Protein AF-A0A1Y0E7J8-F1 (afdb_monomer_lite)

Organism: NCBI:txid245188

Foldseek 3Di:
DWKAKWFQDPPPGTDQPAWDQDPVRDTDRDIGPDLVVRVVVLVVVLVVLVVCCVVVVDPPVPHDDSVRMDMDDDDPDPDPDPPPPCPDDDD

Sequence (91 aa):
MAWEVQHHTLADGWINTWSEENDQGEWVPTTYPTQEEAYFELAEFIKEITLEVETGERAADNIYDISEFRVVAIETVLAVEPSAVDHGQAA

Secondary structure (DSSP, 8-state):
-EEEEEEEETTTEEE---EEE-TTS-EEE--BSSHHHHHHHHHHHHHHHHHHHHHTSS-GGGPPPGGGEEEEEE---S-PPP---------

Structure (mmCIF, N/CA/C/O backbone):
data_AF-A0A1Y0E7J8-F1
#
_entry.id   AF-A0A1Y0E7J8-F1
#
loop_
_atom_site.group_PDB
_atom_site.id
_atom_site.type_symbol
_atom_site.label_atom_id
_atom_site.label_alt_id
_atom_site.label_comp_id
_atom_site.label_asym_id
_atom_site.label_entity_id
_atom_site.label_seq_id
_atom_site.pdbx_PDB_ins_code
_atom_site.Cartn_x
_atom_site.Cartn_y
_atom_site.Cartn_z
_atom_site.occupancy
_atom_site.B_iso_or_equiv
_atom_site.auth_seq_id
_atom_site.auth_comp_id
_atom_site.auth_asym_id
_atom_site.auth_atom_id
_atom_site.pdbx_PDB_model_num
ATOM 1 N N . MET A 1 1 ? -16.673 0.754 11.010 1.00 86.25 1 MET A N 1
ATOM 2 C CA . MET A 1 1 ? -16.167 0.114 9.784 1.00 86.25 1 MET A CA 1
ATOM 3 C C . MET A 1 1 ? -15.013 0.945 9.296 1.00 86.25 1 MET A C 1
ATOM 5 O O . MET A 1 1 ? -15.114 2.165 9.368 1.00 86.25 1 MET A O 1
ATOM 9 N N . ALA A 1 2 ? -13.950 0.282 8.867 1.00 94.56 2 ALA A N 1
ATOM 10 C CA . ALA A 1 2 ? -12.792 0.900 8.240 1.00 94.56 2 ALA A CA 1
ATOM 11 C C . ALA A 1 2 ? -12.449 0.122 6.964 1.00 94.56 2 ALA A C 1
ATOM 13 O O . ALA A 1 2 ? -13.064 -0.908 6.671 1.00 94.56 2 ALA A O 1
ATOM 14 N N . TRP A 1 3 ? -11.490 0.629 6.210 1.00 96.38 3 TRP A N 1
ATOM 15 C CA . TRP A 1 3 ? -10.994 0.023 4.986 1.00 96.38 3 TRP A CA 1
ATOM 16 C C . TRP A 1 3 ? -9.490 -0.145 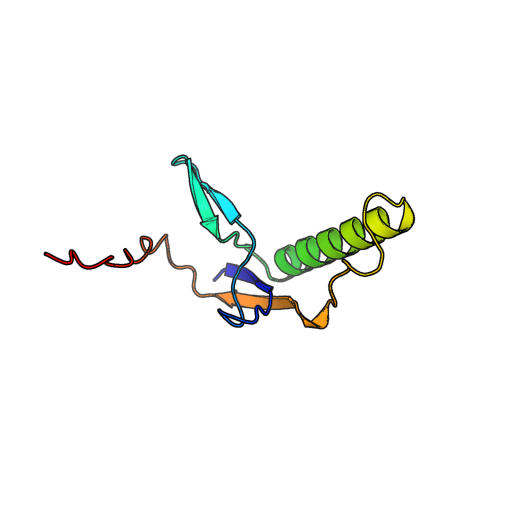5.074 1.00 96.38 3 TRP A C 1
ATOM 18 O O . TRP A 1 3 ? -8.814 0.657 5.706 1.00 96.38 3 TRP A O 1
ATOM 28 N N . GLU A 1 4 ? -8.957 -1.166 4.428 1.00 97.00 4 GLU A N 1
ATOM 29 C CA . GLU A 1 4 ? -7.513 -1.340 4.319 1.00 97.00 4 GLU A CA 1
ATOM 30 C C . GLU A 1 4 ? -7.117 -1.821 2.930 1.00 97.00 4 GLU A C 1
ATOM 32 O O . GLU A 1 4 ? -7.921 -2.417 2.201 1.00 97.00 4 GLU A O 1
ATOM 37 N N . VAL A 1 5 ? -5.859 -1.555 2.589 1.00 97.44 5 VAL A N 1
ATOM 38 C CA . VAL A 1 5 ? -5.213 -2.082 1.393 1.00 97.44 5 VAL A CA 1
ATOM 39 C C . VAL A 1 5 ? -4.440 -3.328 1.786 1.00 97.44 5 VAL A C 1
ATOM 41 O O . VAL A 1 5 ? -3.631 -3.309 2.707 1.00 97.44 5 VAL A O 1
ATOM 44 N N . GLN A 1 6 ? -4.700 -4.426 1.087 1.00 97.50 6 GLN A N 1
ATOM 45 C CA . GLN A 1 6 ? -3.991 -5.682 1.289 1.00 97.50 6 GLN A CA 1
ATOM 46 C C . GLN A 1 6 ? -3.167 -6.024 0.055 1.00 97.50 6 GLN A C 1
ATOM 48 O O . GLN A 1 6 ? -3.657 -5.876 -1.065 1.00 97.50 6 GLN A O 1
ATOM 53 N N . HIS A 1 7 ? -1.961 -6.542 0.275 1.00 96.56 7 HIS A N 1
ATOM 54 C CA . HIS A 1 7 ? -1.106 -7.152 -0.742 1.00 96.56 7 HIS A CA 1
ATOM 55 C C . HIS A 1 7 ? -1.172 -8.677 -0.614 1.00 96.56 7 HIS A C 1
ATOM 57 O O . HIS A 1 7 ? -1.235 -9.213 0.496 1.00 96.56 7 HIS A O 1
ATOM 63 N N . HIS A 1 8 ? -1.191 -9.383 -1.742 1.00 96.06 8 HIS A N 1
ATOM 64 C CA . HIS A 1 8 ? -1.156 -10.840 -1.769 1.00 96.06 8 HIS A CA 1
ATOM 65 C C . HIS A 1 8 ? 0.285 -11.359 -1.733 1.00 96.06 8 HIS A C 1
ATOM 67 O O . HIS A 1 8 ? 0.979 -11.398 -2.750 1.00 96.06 8 HIS A O 1
ATOM 73 N N . THR A 1 9 ? 0.722 -11.818 -0.565 1.00 91.38 9 THR A N 1
ATOM 74 C CA . THR A 1 9 ? 2.049 -12.400 -0.361 1.00 91.38 9 THR A CA 1
ATOM 75 C C . THR A 1 9 ? 2.013 -13.926 -0.461 1.00 91.38 9 THR A C 1
ATOM 77 O O . THR A 1 9 ? 0.994 -14.578 -0.224 1.00 91.38 9 THR A O 1
ATOM 80 N N . LEU A 1 10 ? 3.155 -14.532 -0.805 1.00 89.75 10 LEU A N 1
ATOM 81 C CA . LEU A 1 10 ? 3.267 -15.991 -0.929 1.00 89.75 10 LEU A CA 1
ATOM 82 C C . LEU A 1 10 ? 3.116 -16.730 0.409 1.00 89.75 10 LEU A C 1
ATOM 84 O O . LEU A 1 10 ? 2.675 -17.877 0.414 1.00 89.75 10 LEU A O 1
ATOM 88 N N . ALA A 1 11 ? 3.533 -16.109 1.515 1.00 91.00 11 ALA A N 1
ATOM 89 C CA . ALA A 1 11 ? 3.566 -16.744 2.831 1.00 91.00 11 ALA A CA 1
ATOM 90 C C . ALA A 1 11 ? 2.257 -16.548 3.605 1.00 91.00 11 ALA A C 1
ATOM 92 O O . ALA A 1 11 ? 1.723 -17.511 4.154 1.00 91.00 11 ALA A O 1
ATOM 93 N N . ASP A 1 12 ? 1.727 -15.325 3.601 1.00 91.12 12 ASP A N 1
ATOM 94 C CA . ASP A 1 12 ? 0.625 -14.919 4.481 1.00 91.12 12 ASP A CA 1
ATOM 95 C C . ASP A 1 12 ? -0.693 -14.709 3.720 1.00 91.12 12 ASP A C 1
ATOM 97 O O . ASP A 1 12 ? -1.745 -14.480 4.318 1.00 91.12 12 ASP A O 1
ATOM 101 N N . GLY A 1 13 ? -0.666 -14.827 2.388 1.00 95.38 13 GLY A N 1
ATOM 102 C CA . GLY A 1 13 ? -1.812 -14.538 1.540 1.00 95.38 13 GLY A CA 1
ATOM 103 C C . GLY A 1 13 ? -2.123 -13.045 1.546 1.00 95.38 13 GLY A C 1
ATOM 104 O O . GLY A 1 13 ? -1.236 -12.215 1.392 1.00 95.38 13 GLY A O 1
ATOM 105 N N . TRP A 1 14 ? -3.398 -12.690 1.690 1.00 96.31 14 TRP A N 1
ATOM 106 C CA . TRP A 1 14 ? -3.817 -11.291 1.711 1.00 96.31 14 TRP A CA 1
ATOM 107 C C . TRP A 1 14 ? -3.605 -10.671 3.090 1.00 96.31 14 TRP A C 1
ATOM 109 O O . TRP A 1 14 ? -4.331 -11.004 4.028 1.00 96.31 14 TRP A O 1
ATOM 119 N N . ILE A 1 15 ? -2.662 -9.738 3.184 1.00 95.81 15 ILE A N 1
ATOM 120 C CA . ILE A 1 15 ? -2.321 -9.037 4.424 1.00 95.81 15 ILE A CA 1
ATOM 121 C C . ILE A 1 15 ? -2.164 -7.540 4.167 1.00 95.81 15 ILE A C 1
ATOM 123 O O . ILE A 1 15 ? -1.748 -7.126 3.086 1.00 95.81 15 ILE A O 1
ATOM 127 N N . ASN A 1 16 ? -2.506 -6.723 5.160 1.00 94.56 16 ASN A N 1
ATOM 128 C CA . ASN A 1 16 ? -2.200 -5.301 5.141 1.00 94.56 16 ASN A CA 1
ATOM 129 C C . ASN A 1 16 ? -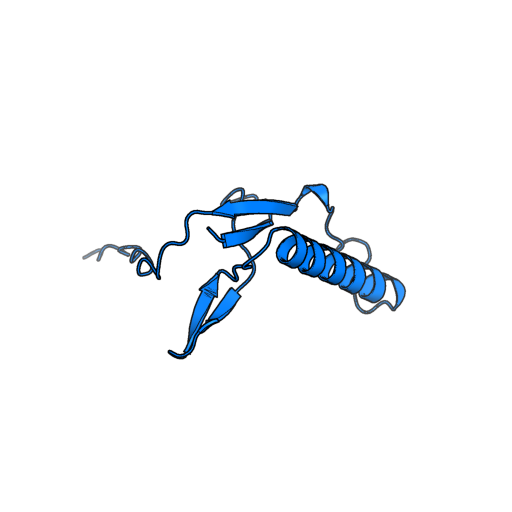0.694 -5.104 5.345 1.00 94.56 16 ASN A C 1
ATOM 131 O O . ASN A 1 16 ? -0.153 -5.393 6.411 1.00 94.56 16 ASN A O 1
ATOM 135 N N . THR A 1 17 ? -0.014 -4.666 4.291 1.00 87.50 17 THR A N 1
ATOM 136 C CA . THR A 1 17 ? 1.434 -4.424 4.294 1.00 87.50 17 THR A CA 1
ATOM 137 C C . THR A 1 17 ? 1.788 -2.980 4.624 1.00 87.50 17 THR A C 1
ATOM 139 O O . THR A 1 17 ? 2.962 -2.618 4.586 1.00 87.50 17 THR A O 1
ATOM 142 N N . TRP A 1 18 ? 0.793 -2.137 4.890 1.00 93.56 18 TRP A N 1
ATOM 143 C CA . TRP A 1 18 ? 0.989 -0.743 5.250 1.00 93.56 18 TRP A CA 1
ATOM 144 C C . TRP A 1 18 ? 0.855 -0.583 6.751 1.00 93.56 18 TRP A C 1
ATOM 146 O O . TRP A 1 18 ? -0.001 -1.195 7.389 1.00 93.56 18 TRP A O 1
ATOM 156 N N . SER A 1 19 ? 1.728 0.235 7.317 1.00 93.31 19 SER A N 1
ATOM 157 C CA . SER A 1 19 ? 1.755 0.486 8.745 1.00 93.31 19 SER A CA 1
ATOM 158 C C . SER A 1 19 ? 1.983 1.957 9.024 1.00 93.31 19 SER A C 1
ATOM 160 O O . SER A 1 19 ? 2.760 2.610 8.328 1.00 93.31 19 SER A O 1
ATOM 162 N N . GLU A 1 20 ? 1.373 2.439 10.093 1.00 92.94 20 GLU A N 1
ATOM 163 C CA . GLU A 1 20 ? 1.551 3.782 10.623 1.00 92.94 20 GLU A CA 1
ATOM 164 C C . GLU A 1 20 ? 1.919 3.718 12.106 1.00 92.94 20 GLU A C 1
ATOM 166 O O . GLU A 1 20 ? 1.575 2.765 12.808 1.00 92.94 20 GLU A O 1
ATOM 171 N N . GLU A 1 21 ? 2.652 4.721 12.579 1.00 94.44 21 GLU A N 1
ATOM 172 C CA . GLU A 1 21 ? 2.954 4.874 13.998 1.00 94.44 21 GLU A CA 1
ATOM 173 C C . GLU A 1 21 ? 1.755 5.530 14.696 1.00 94.44 21 GLU A C 1
ATOM 175 O O . GLU A 1 21 ? 1.306 6.607 14.297 1.00 94.44 21 GLU A O 1
ATOM 180 N N . ASN A 1 22 ? 1.221 4.878 15.728 1.00 89.56 22 ASN A N 1
ATOM 181 C CA . ASN A 1 22 ? 0.123 5.413 16.528 1.00 89.56 22 ASN A CA 1
ATOM 182 C C . ASN A 1 22 ? 0.621 6.406 17.601 1.00 89.56 22 ASN A C 1
ATOM 184 O O . ASN A 1 22 ? 1.819 6.568 17.831 1.00 89.56 22 ASN A O 1
ATOM 188 N N . ASP A 1 23 ? -0.306 7.029 18.336 1.00 90.75 23 ASP A N 1
ATOM 189 C CA . ASP A 1 23 ? 0.010 7.989 19.412 1.00 90.75 23 ASP A CA 1
ATOM 190 C C . ASP A 1 23 ? 0.868 7.408 20.560 1.00 90.75 23 ASP A C 1
ATOM 192 O O . ASP A 1 23 ? 1.386 8.150 21.398 1.00 90.75 23 ASP A O 1
ATOM 196 N N . GLN A 1 24 ? 0.995 6.082 20.637 1.00 91.31 24 GLN A N 1
ATOM 197 C CA . GLN A 1 24 ? 1.780 5.360 21.641 1.00 91.31 24 GLN A CA 1
ATOM 198 C C . GLN A 1 24 ? 3.183 4.988 21.129 1.00 91.31 24 GLN A C 1
ATOM 200 O O . GLN A 1 24 ? 3.977 4.437 21.893 1.00 91.31 24 GLN A O 1
ATOM 205 N N . GLY A 1 25 ? 3.507 5.327 19.878 1.00 92.38 25 GLY A N 1
ATOM 206 C CA . GLY A 1 25 ? 4.771 4.986 19.227 1.00 92.38 25 GLY A CA 1
ATOM 207 C C . GLY A 1 25 ? 4.830 3.547 18.706 1.00 92.38 25 GLY A C 1
ATOM 208 O O . GLY A 1 25 ? 5.916 3.016 18.467 1.00 92.38 25 GLY A O 1
ATOM 209 N N . GLU A 1 26 ? 3.684 2.878 18.577 1.00 93.50 26 GLU A N 1
ATOM 210 C CA . GLU A 1 26 ? 3.593 1.512 18.064 1.00 93.50 26 GLU A CA 1
ATOM 211 C C . GLU A 1 26 ? 3.218 1.522 16.582 1.00 93.50 26 GLU A C 1
ATOM 213 O O . GLU A 1 26 ? 2.338 2.269 16.157 1.00 93.50 26 GLU A O 1
ATOM 218 N N . TRP A 1 27 ? 3.855 0.651 15.798 1.00 91.94 27 TRP A N 1
ATOM 219 C CA . TRP A 1 27 ? 3.497 0.446 14.397 1.00 91.94 27 TRP A CA 1
ATOM 220 C C . TRP A 1 27 ? 2.275 -0.462 14.298 1.00 91.94 27 TRP A C 1
ATOM 222 O O . TRP A 1 27 ? 2.330 -1.635 14.677 1.00 91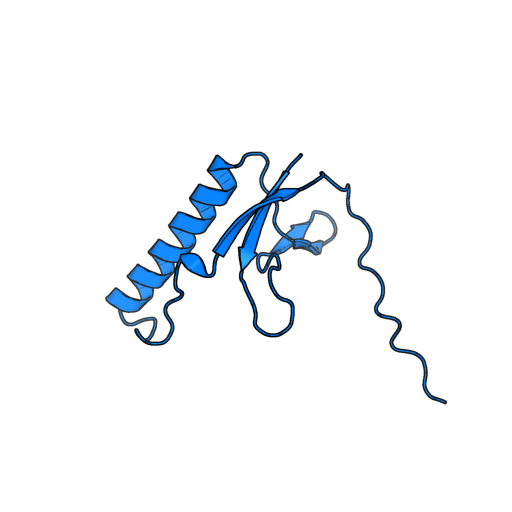.94 27 TRP A O 1
ATOM 232 N N . VAL A 1 28 ? 1.184 0.080 13.771 1.00 93.00 28 VAL A N 1
ATOM 233 C CA . VAL A 1 28 ? -0.085 -0.624 13.563 1.00 93.00 28 VAL A CA 1
ATOM 234 C C . VAL A 1 28 ? -0.446 -0.633 12.077 1.00 93.00 28 VAL A C 1
ATOM 236 O O . VAL A 1 28 ? 0.003 0.252 11.349 1.00 93.00 28 VAL A O 1
ATOM 239 N N . PRO A 1 29 ? -1.238 -1.607 11.593 1.00 94.62 29 PRO A N 1
ATOM 240 C CA . PRO A 1 29 ? -1.701 -1.606 10.210 1.00 94.62 29 PRO A CA 1
ATOM 241 C C . PRO A 1 29 ? -2.492 -0.338 9.875 1.00 94.62 29 PRO A C 1
ATOM 243 O O . PRO A 1 29 ? -3.379 0.056 10.635 1.00 94.62 29 PRO A O 1
ATOM 246 N N . THR A 1 30 ? -2.197 0.278 8.732 1.00 95.31 30 THR A N 1
ATOM 247 C CA . THR A 1 30 ? -2.881 1.501 8.293 1.00 95.31 30 THR A CA 1
ATOM 248 C C . THR A 1 30 ? -4.325 1.195 7.909 1.00 95.31 30 THR A C 1
ATOM 250 O O . THR A 1 30 ? -4.589 0.254 7.155 1.00 95.31 30 THR A O 1
ATOM 253 N N . THR A 1 31 ? -5.269 2.007 8.387 1.00 95.56 31 THR A N 1
ATOM 254 C CA . THR A 1 31 ? -6.692 1.867 8.048 1.00 95.56 31 THR A CA 1
ATOM 255 C C . THR A 1 31 ? -7.304 3.199 7.633 1.00 95.56 31 THR A C 1
ATOM 257 O O . THR A 1 31 ? -6.893 4.263 8.087 1.00 95.56 31 THR A O 1
ATOM 260 N N . TYR A 1 32 ? -8.321 3.137 6.780 1.00 94.69 32 TYR A N 1
ATOM 261 C CA . TYR A 1 32 ? -8.960 4.292 6.166 1.00 94.69 32 TYR A CA 1
ATOM 262 C C . TYR A 1 32 ? -10.428 4.407 6.589 1.00 94.69 32 TYR A C 1
ATOM 264 O O . TYR A 1 32 ? -11.146 3.398 6.623 1.00 94.69 32 TYR A O 1
ATOM 272 N N . PRO A 1 33 ? -10.917 5.623 6.883 1.00 95.38 33 PRO A N 1
ATOM 273 C CA . PRO A 1 33 ? -12.331 5.862 7.163 1.00 95.38 33 PRO A CA 1
ATOM 274 C C . PRO A 1 33 ? -13.255 5.475 6.001 1.00 95.38 33 PRO A C 1
ATOM 276 O O . PRO A 1 33 ? -14.363 4.976 6.231 1.00 95.38 33 PRO A O 1
ATOM 279 N N . THR A 1 34 ? -12.814 5.693 4.760 1.00 96.69 34 THR A N 1
ATOM 280 C CA . THR A 1 34 ? -13.608 5.456 3.546 1.00 96.69 34 THR A CA 1
ATOM 281 C C . THR A 1 34 ? -12.909 4.537 2.546 1.00 96.69 34 THR A C 1
ATOM 283 O O . THR A 1 34 ? -11.687 4.389 2.543 1.00 96.69 34 THR A O 1
ATOM 286 N N . GLN A 1 35 ? -13.704 3.907 1.676 1.00 96.75 35 GLN A N 1
ATOM 287 C CA . GLN A 1 35 ? -13.179 3.048 0.615 1.00 96.75 35 GLN A CA 1
ATOM 288 C C . GLN A 1 35 ? -12.377 3.869 -0.397 1.00 96.75 35 GLN A C 1
ATOM 290 O O . GLN A 1 35 ? -11.365 3.413 -0.925 1.00 96.75 35 GLN A O 1
ATOM 295 N N . GLU A 1 36 ? -12.856 5.078 -0.675 1.00 98.00 36 GLU A N 1
ATOM 296 C CA . GLU A 1 36 ? -12.270 6.019 -1.615 1.00 98.00 36 GLU A CA 1
ATOM 297 C C . GLU A 1 36 ? -10.874 6.464 -1.175 1.00 98.00 36 GLU A C 1
ATOM 299 O O . GLU A 1 36 ? -9.979 6.515 -2.014 1.00 98.00 36 GLU A O 1
ATOM 304 N N . GLU A 1 37 ? -10.665 6.718 0.120 1.00 97.25 37 GLU A N 1
ATOM 305 C CA . GLU A 1 37 ? -9.338 7.024 0.676 1.00 97.25 37 GLU A CA 1
ATOM 306 C C . GLU A 1 37 ? -8.373 5.845 0.499 1.00 97.25 37 GLU A C 1
ATOM 308 O O . GLU A 1 37 ? -7.267 6.035 0.002 1.00 97.25 37 GLU A O 1
ATOM 313 N N . ALA A 1 38 ? -8.809 4.616 0.794 1.00 96.75 38 ALA A N 1
ATOM 314 C CA . ALA A 1 38 ? -7.974 3.428 0.594 1.00 96.75 38 ALA A CA 1
ATOM 315 C C . ALA A 1 38 ? -7.588 3.222 -0.885 1.00 96.75 38 ALA A C 1
ATOM 317 O O . ALA A 1 38 ? -6.447 2.883 -1.200 1.00 96.75 38 ALA A O 1
ATOM 318 N N . TYR A 1 39 ? -8.524 3.447 -1.815 1.00 97.38 39 TYR A N 1
ATOM 319 C CA . TYR A 1 39 ? -8.222 3.387 -3.249 1.00 97.38 39 TYR A CA 1
ATOM 320 C C . TYR A 1 39 ? -7.308 4.517 -3.712 1.00 97.38 39 TYR A C 1
ATOM 322 O O . TYR A 1 39 ? -6.494 4.294 -4.608 1.00 97.38 39 TYR A O 1
ATOM 330 N N . PHE A 1 40 ? -7.456 5.714 -3.145 1.00 97.19 40 PHE A N 1
ATOM 331 C CA . PHE A 1 40 ? -6.606 6.850 -3.473 1.00 97.19 40 PHE A CA 1
ATOM 332 C C . PHE A 1 40 ? -5.148 6.559 -3.114 1.00 97.19 40 PHE A C 1
ATOM 334 O O . PHE A 1 40 ? -4.279 6.696 -3.972 1.00 97.19 40 PHE A O 1
ATOM 341 N N . GLU A 1 41 ? -4.895 6.066 -1.903 1.00 96.88 41 GLU A N 1
ATOM 342 C CA . GLU A 1 41 ? -3.547 5.692 -1.465 1.00 96.88 41 GLU A CA 1
ATOM 343 C C . GLU A 1 41 ? -2.964 4.559 -2.321 1.00 96.88 41 GLU A C 1
ATOM 345 O O . GLU A 1 41 ? -1.803 4.619 -2.725 1.00 96.88 41 GLU A O 1
ATOM 350 N N . LEU A 1 42 ? -3.775 3.559 -2.701 1.00 96.81 42 LEU A N 1
ATOM 351 C CA . LEU A 1 42 ? -3.305 2.484 -3.588 1.00 96.81 42 LEU A CA 1
ATOM 352 C C . LEU A 1 42 ? -2.930 3.030 -4.970 1.00 96.81 42 LEU A C 1
ATOM 354 O O . LEU A 1 42 ? -1.920 2.627 -5.547 1.00 96.81 42 LEU A O 1
ATOM 358 N N . ALA A 1 43 ? -3.727 3.953 -5.504 1.00 96.06 43 ALA A N 1
ATOM 359 C CA . ALA A 1 43 ? -3.446 4.576 -6.788 1.00 96.06 43 ALA A CA 1
ATOM 360 C C . ALA A 1 43 ? -2.175 5.439 -6.746 1.00 96.06 43 ALA A C 1
ATOM 362 O O . ALA A 1 43 ? -1.369 5.359 -7.676 1.00 96.06 43 ALA A O 1
ATOM 363 N N . GLU A 1 44 ? -1.972 6.229 -5.686 1.00 96.50 44 GLU A N 1
ATOM 364 C CA . GLU A 1 44 ? -0.760 7.041 -5.533 1.00 96.50 44 GLU A CA 1
ATOM 365 C C . GLU A 1 44 ? 0.487 6.164 -5.358 1.00 96.50 44 GLU A C 1
ATOM 367 O O . GLU A 1 44 ? 1.478 6.418 -6.040 1.00 96.50 44 GLU A O 1
ATOM 372 N N . PHE A 1 45 ? 0.421 5.076 -4.584 1.00 95.50 45 PHE A N 1
ATOM 373 C CA . PHE A 1 45 ? 1.526 4.118 -4.450 1.00 95.50 45 PHE A CA 1
ATOM 374 C C . PHE A 1 45 ? 1.954 3.513 -5.800 1.00 95.50 45 PHE A C 1
ATOM 376 O O . PHE A 1 45 ? 3.135 3.514 -6.155 1.00 95.50 45 PHE A O 1
ATOM 383 N N . ILE A 1 46 ? 1.000 3.030 -6.605 1.00 94.69 46 ILE A N 1
ATOM 384 C CA . ILE A 1 46 ? 1.302 2.449 -7.926 1.00 94.69 46 ILE A CA 1
ATOM 385 C C . ILE A 1 46 ? 1.874 3.503 -8.883 1.00 94.69 46 ILE A C 1
ATO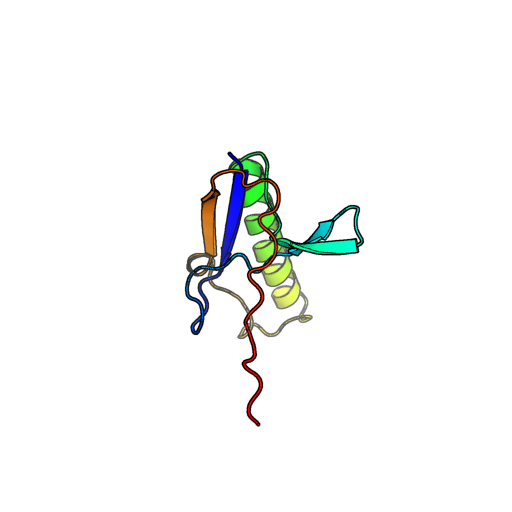M 387 O O . ILE A 1 46 ? 2.787 3.218 -9.667 1.00 94.69 46 ILE A O 1
ATOM 391 N N . LYS A 1 47 ? 1.354 4.729 -8.826 1.00 94.88 47 LYS A N 1
ATOM 392 C CA . LYS A 1 47 ? 1.847 5.856 -9.621 1.00 94.88 47 LYS A CA 1
ATOM 393 C C . LYS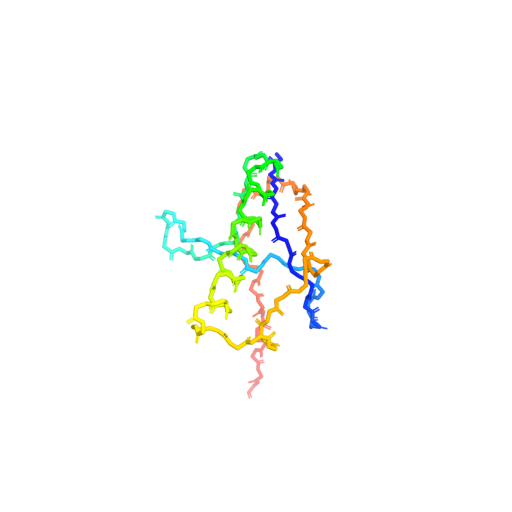 A 1 47 ? 3.268 6.255 -9.222 1.00 94.88 47 LYS A C 1
ATOM 395 O O . LYS A 1 47 ? 4.068 6.516 -10.116 1.00 94.88 47 LYS A O 1
ATOM 400 N N . GLU A 1 48 ? 3.588 6.273 -7.930 1.00 95.69 48 GLU A N 1
ATOM 401 C CA . GLU A 1 48 ? 4.941 6.531 -7.429 1.00 95.69 48 GLU A CA 1
ATOM 402 C C . GLU A 1 48 ? 5.920 5.479 -7.952 1.00 95.69 48 GLU A C 1
ATOM 404 O O . GLU A 1 48 ? 6.899 5.835 -8.598 1.00 95.69 48 GLU A O 1
ATOM 409 N N . ILE A 1 49 ? 5.598 4.190 -7.818 1.00 94.62 49 ILE A N 1
ATOM 410 C CA . ILE A 1 49 ? 6.430 3.102 -8.358 1.00 94.62 49 ILE A CA 1
ATOM 411 C C . ILE A 1 49 ? 6.621 3.230 -9.871 1.00 94.62 49 ILE A C 1
ATOM 413 O O . ILE A 1 49 ? 7.715 3.000 -10.386 1.00 94.62 49 ILE A O 1
ATOM 417 N N . THR A 1 50 ? 5.559 3.583 -10.598 1.00 94.00 50 THR A N 1
ATOM 418 C CA . THR A 1 50 ? 5.640 3.788 -12.050 1.00 94.00 50 THR A CA 1
ATOM 419 C C . THR A 1 50 ? 6.604 4.927 -12.372 1.00 94.00 50 THR A C 1
ATOM 421 O O . THR A 1 50 ? 7.471 4.766 -13.229 1.00 94.00 50 THR A O 1
ATOM 424 N N . LEU A 1 51 ? 6.505 6.043 -11.645 1.00 95.75 51 LEU A N 1
ATOM 425 C CA . LEU A 1 51 ? 7.411 7.175 -11.797 1.00 95.75 51 LEU A CA 1
ATOM 426 C C . LEU A 1 51 ? 8.858 6.791 -11.457 1.00 95.75 51 LEU A C 1
ATOM 428 O O . LEU A 1 51 ? 9.749 7.132 -12.226 1.00 95.75 51 LEU A O 1
ATOM 432 N N . GLU A 1 52 ? 9.099 6.044 -10.374 1.00 95.94 52 GLU A N 1
ATOM 433 C CA . GLU A 1 52 ? 10.435 5.550 -10.000 1.00 95.94 52 GLU A CA 1
ATOM 434 C C . GLU A 1 52 ? 11.058 4.689 -11.111 1.00 95.94 52 GLU A C 1
ATOM 436 O O . GLU A 1 52 ? 12.262 4.762 -11.369 1.00 95.94 52 GLU A O 1
ATOM 441 N N . VAL A 1 53 ? 10.253 3.871 -11.797 1.00 94.62 53 VAL A N 1
ATOM 442 C CA . VAL A 1 53 ? 10.716 3.088 -12.954 1.00 94.62 53 VAL A CA 1
ATOM 443 C C . VAL A 1 53 ? 11.038 3.999 -14.140 1.00 94.62 53 VAL A C 1
ATOM 445 O O . VAL A 1 53 ? 12.065 3.818 -14.796 1.00 94.62 53 VAL A O 1
ATOM 448 N N . GLU A 1 54 ? 10.193 4.992 -14.416 1.00 95.19 54 GLU A N 1
ATOM 449 C CA . GLU A 1 54 ? 10.391 5.949 -15.511 1.00 95.19 54 GLU A CA 1
ATOM 450 C C . GLU A 1 54 ? 11.626 6.842 -15.307 1.00 95.19 54 GLU A C 1
ATOM 452 O O . GLU A 1 54 ? 12.326 7.157 -16.274 1.00 95.19 54 GLU A O 1
ATOM 457 N N . THR A 1 55 ? 11.922 7.233 -14.064 1.00 97.06 55 THR A N 1
ATOM 458 C CA . THR A 1 55 ? 13.100 8.041 -13.703 1.00 97.06 55 THR A CA 1
ATOM 459 C C . THR A 1 55 ? 14.366 7.204 -13.508 1.00 97.06 55 THR A C 1
ATOM 461 O O . THR A 1 55 ? 15.464 7.763 -13.453 1.00 97.06 55 THR A O 1
ATOM 464 N N . GLY A 1 56 ? 14.239 5.875 -13.461 1.00 95.62 56 GLY A N 1
ATOM 465 C CA . GLY A 1 56 ? 15.347 4.939 -13.267 1.00 95.62 56 GLY A CA 1
ATOM 466 C C . GLY A 1 56 ? 15.798 4.785 -11.811 1.00 95.62 56 GLY A C 1
ATOM 467 O O . GLY A 1 56 ? 16.857 4.206 -11.567 1.00 95.62 56 GLY A O 1
ATOM 468 N N . GLU A 1 57 ? 15.017 5.282 -10.851 1.00 96.75 57 GLU A N 1
ATOM 469 C CA . GLU A 1 57 ? 15.208 5.045 -9.413 1.00 96.75 57 GLU A CA 1
ATOM 470 C C . GLU A 1 57 ? 14.869 3.596 -9.031 1.00 96.75 57 GLU A C 1
ATOM 472 O O . GLU A 1 57 ? 15.456 3.036 -8.101 1.00 96.75 57 GLU A O 1
ATOM 477 N N . ARG A 1 58 ? 13.992 2.956 -9.813 1.00 94.31 58 ARG A N 1
ATOM 478 C CA . ARG A 1 58 ? 13.617 1.547 -9.693 1.00 94.31 58 ARG A CA 1
ATOM 479 C C . ARG A 1 58 ? 13.817 0.807 -11.014 1.00 94.31 58 ARG A C 1
ATOM 481 O O . ARG A 1 58 ? 13.604 1.338 -12.099 1.00 94.31 58 ARG A O 1
ATOM 488 N N . ALA A 1 59 ? 14.207 -0.462 -10.928 1.00 93.50 59 ALA A N 1
ATOM 489 C CA . ALA A 1 59 ? 14.280 -1.335 -12.095 1.00 93.50 59 ALA A CA 1
ATOM 490 C C . ALA A 1 59 ? 12.881 -1.824 -12.518 1.00 93.50 59 ALA A C 1
ATOM 492 O O . ALA A 1 59 ? 12.041 -2.131 -11.675 1.00 93.50 59 ALA A O 1
ATOM 493 N N . ALA A 1 60 ? 12.628 -1.910 -13.828 1.00 90.31 60 ALA A N 1
ATOM 494 C CA . ALA A 1 60 ? 11.309 -2.252 -14.376 1.00 90.31 60 ALA A CA 1
ATOM 495 C C . ALA A 1 60 ? 10.811 -3.665 -14.010 1.00 90.31 60 ALA A C 1
ATOM 497 O O . ALA A 1 60 ? 9.618 -3.935 -14.102 1.00 90.31 60 ALA A O 1
ATOM 498 N N . ASP A 1 61 ? 11.706 -4.564 -13.600 1.00 89.81 61 ASP A N 1
ATOM 499 C CA . ASP A 1 61 ? 11.391 -5.898 -13.081 1.00 89.81 61 ASP A CA 1
ATOM 500 C C . ASP A 1 61 ? 10.914 -5.891 -11.616 1.00 89.81 61 ASP A C 1
ATOM 502 O O . ASP A 1 61 ? 10.400 -6.901 -11.147 1.00 89.81 61 ASP A O 1
ATOM 506 N N . ASN A 1 62 ? 11.029 -4.756 -10.918 1.00 86.75 62 ASN A N 1
ATOM 507 C CA . ASN A 1 62 ? 10.586 -4.557 -9.534 1.00 86.75 62 ASN A CA 1
ATOM 508 C C . ASN A 1 62 ? 9.281 -3.740 -9.424 1.00 86.75 62 ASN A C 1
ATOM 510 O O . ASN A 1 62 ? 9.026 -3.112 -8.389 1.00 86.75 62 ASN A O 1
ATOM 514 N N . ILE A 1 63 ? 8.472 -3.707 -10.489 1.00 90.00 63 ILE A N 1
ATOM 515 C CA . ILE A 1 63 ? 7.109 -3.157 -10.465 1.00 90.00 63 ILE A CA 1
ATOM 516 C C . ILE A 1 63 ? 6.132 -4.180 -9.875 1.00 90.00 63 ILE A C 1
ATOM 518 O O . ILE A 1 63 ? 6.304 -5.382 -10.065 1.00 90.00 63 ILE A O 1
ATOM 522 N N . TYR A 1 64 ? 5.092 -3.704 -9.192 1.00 88.69 64 TYR A N 1
ATOM 523 C CA . TYR A 1 64 ? 3.997 -4.563 -8.745 1.00 88.69 64 TYR A CA 1
ATOM 524 C C . TYR A 1 64 ? 2.827 -4.539 -9.730 1.00 88.69 64 TYR A C 1
ATOM 526 O O . TYR A 1 64 ? 2.511 -3.495 -10.307 1.00 88.69 64 TYR A O 1
ATOM 534 N N . ASP A 1 65 ? 2.147 -5.675 -9.883 1.00 89.69 65 ASP A N 1
ATOM 535 C CA . ASP A 1 65 ? 0.871 -5.731 -10.593 1.00 89.69 65 ASP A CA 1
ATOM 536 C C . ASP A 1 65 ? -0.260 -5.268 -9.663 1.00 89.69 65 ASP A C 1
ATOM 538 O O . ASP A 1 65 ? -0.375 -5.715 -8.522 1.00 89.69 65 ASP A O 1
ATOM 542 N N . ILE A 1 66 ? -1.131 -4.377 -10.146 1.00 90.50 66 ILE A N 1
ATOM 543 C CA . ILE A 1 66 ? -2.252 -3.858 -9.350 1.00 90.50 66 ILE A CA 1
ATOM 544 C C . ILE A 1 66 ? -3.216 -4.962 -8.885 1.00 90.50 66 ILE A C 1
ATOM 546 O O . ILE A 1 66 ? -3.883 -4.805 -7.866 1.00 90.50 66 ILE A O 1
ATOM 550 N N . SER A 1 67 ? -3.283 -6.091 -9.596 1.00 92.94 67 SER A N 1
ATOM 551 C CA . SER A 1 67 ? -4.085 -7.258 -9.211 1.00 92.94 67 SER A CA 1
ATOM 552 C C . SER A 1 67 ? -3.538 -8.013 -7.996 1.00 92.94 67 SER A C 1
ATOM 554 O O . SER A 1 67 ? -4.269 -8.812 -7.407 1.00 92.94 67 SER A O 1
ATOM 556 N N . GLU A 1 68 ? -2.301 -7.735 -7.575 1.00 94.81 68 GLU A N 1
ATOM 557 C CA . GLU A 1 68 ? -1.757 -8.213 -6.302 1.00 94.81 68 GLU A CA 1
ATOM 558 C C . GLU A 1 68 ? -2.302 -7.431 -5.105 1.00 94.81 68 GLU A C 1
ATOM 560 O O . GLU A 1 68 ? -2.054 -7.825 -3.966 1.00 94.81 68 GLU A O 1
ATOM 565 N N . PHE A 1 69 ? -3.058 -6.354 -5.338 1.00 97.25 69 PHE A N 1
ATOM 566 C CA . PHE A 1 69 ? -3.652 -5.534 -4.292 1.00 97.25 69 PHE A CA 1
ATOM 567 C C . PHE A 1 69 ? -5.174 -5.613 -4.294 1.00 97.25 69 PHE A C 1
ATOM 569 O O . PHE A 1 69 ? -5.829 -5.819 -5.320 1.00 97.25 69 PHE A O 1
ATOM 576 N N . ARG A 1 70 ? -5.761 -5.400 -3.117 1.00 97.62 70 ARG A N 1
ATOM 577 C CA . ARG A 1 70 ? -7.206 -5.222 -2.964 1.00 97.62 70 ARG A CA 1
ATOM 578 C C . ARG A 1 70 ? -7.532 -4.253 -1.840 1.00 97.62 70 ARG A C 1
ATOM 580 O O . ARG A 1 70 ? -6.814 -4.185 -0.849 1.00 97.62 70 ARG A O 1
ATOM 587 N N . VAL A 1 71 ? -8.669 -3.580 -1.976 1.00 97.19 71 VAL A N 1
ATOM 588 C CA . VAL A 1 71 ? -9.282 -2.781 -0.912 1.00 97.19 71 VAL A CA 1
ATOM 589 C C . VAL A 1 71 ? -10.420 -3.586 -0.294 1.00 97.19 71 VA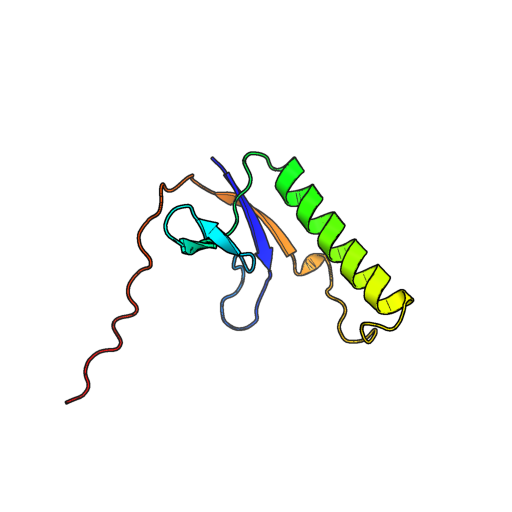L A C 1
ATOM 591 O O . VAL A 1 71 ? -11.338 -4.006 -1.005 1.00 97.19 71 VAL A O 1
ATOM 594 N N . VAL A 1 72 ? -10.372 -3.807 1.020 1.00 97.25 72 VAL A N 1
ATOM 595 C CA . VAL A 1 72 ? -11.397 -4.569 1.753 1.00 97.25 72 VAL A CA 1
ATOM 596 C C . VAL A 1 72 ? -11.946 -3.777 2.931 1.00 97.25 72 VAL A C 1
ATOM 598 O O . VAL A 1 72 ? -11.226 -3.020 3.576 1.00 97.25 72 VAL A O 1
ATOM 601 N N . ALA A 1 73 ? -13.242 -3.949 3.201 1.00 96.25 73 ALA A N 1
ATOM 602 C CA . ALA A 1 73 ? -13.865 -3.430 4.410 1.00 96.25 73 ALA A CA 1
ATOM 603 C C . ALA A 1 73 ? -13.515 -4.338 5.590 1.00 96.25 73 ALA A C 1
ATOM 605 O O . ALA A 1 73 ? -13.619 -5.563 5.484 1.00 96.25 73 ALA A O 1
ATOM 606 N N . ILE A 1 74 ? -13.172 -3.731 6.718 1.00 94.06 74 ILE A N 1
ATOM 607 C CA . ILE A 1 74 ? -12.877 -4.417 7.971 1.00 94.06 74 ILE A CA 1
ATOM 608 C C . ILE A 1 74 ? -13.777 -3.891 9.085 1.00 94.06 74 ILE A C 1
ATOM 610 O O . ILE A 1 74 ? -14.177 -2.716 9.121 1.00 94.06 74 ILE A O 1
ATOM 614 N N . GLU A 1 75 ? -14.099 -4.778 10.023 1.00 89.50 75 GLU A N 1
ATOM 615 C CA . GLU A 1 75 ? -14.692 -4.343 11.278 1.00 89.50 75 GLU A CA 1
ATOM 616 C C . GLU A 1 75 ? -13.666 -3.482 12.007 1.00 89.50 75 GLU A C 1
ATOM 618 O O . GLU A 1 75 ? -12.508 -3.866 12.144 1.00 89.50 75 GLU A O 1
ATOM 623 N N . THR A 1 76 ? -14.082 -2.294 12.448 1.00 73.44 76 THR A N 1
ATOM 624 C CA . THR A 1 76 ? -13.219 -1.431 13.256 1.00 73.44 76 THR A CA 1
ATOM 625 C C . THR A 1 76 ? -13.020 -2.114 14.599 1.00 73.44 76 THR A C 1
ATOM 627 O O . THR A 1 76 ? -13.809 -1.926 15.526 1.00 73.44 76 THR A O 1
ATOM 630 N N . VAL A 1 77 ? -11.989 -2.938 14.696 1.00 59.75 77 VAL A N 1
ATOM 631 C CA . VAL A 1 77 ? -11.481 -3.400 15.973 1.00 59.75 77 VAL A CA 1
ATOM 632 C C . VAL A 1 77 ? -10.646 -2.264 16.543 1.00 59.75 77 VAL A C 1
ATOM 634 O O . VAL A 1 77 ? -9.598 -1.914 16.013 1.00 59.75 77 VAL A O 1
ATOM 637 N N . LEU A 1 78 ? -11.149 -1.637 17.606 1.00 53.59 78 LEU A N 1
ATOM 638 C CA . LEU A 1 78 ? -10.314 -0.834 18.493 1.00 53.59 78 LEU A CA 1
ATOM 639 C C . LEU A 1 78 ? -9.172 -1.752 18.941 1.00 53.59 78 LEU A C 1
ATOM 641 O O . LEU A 1 78 ? -9.454 -2.689 19.682 1.00 53.59 78 LEU A O 1
ATOM 645 N N . ALA A 1 79 ? -7.969 -1.540 18.394 1.00 48.25 79 ALA A N 1
ATOM 646 C CA . ALA A 1 79 ? -6.706 -2.214 18.705 1.00 48.25 79 ALA A CA 1
ATOM 647 C C . ALA A 1 79 ? -6.870 -3.519 19.509 1.00 48.25 79 ALA A C 1
ATOM 649 O O . ALA A 1 79 ? -6.837 -3.513 20.740 1.00 48.25 79 ALA A O 1
ATOM 650 N N . VAL A 1 80 ? -7.073 -4.649 18.823 1.00 43.66 80 VAL A N 1
ATOM 651 C CA . VAL A 1 80 ? -6.829 -5.941 19.476 1.00 43.66 80 VAL A CA 1
ATOM 652 C C . VAL A 1 80 ? -5.319 -6.075 19.547 1.00 43.66 80 VAL A C 1
ATOM 654 O O . VAL A 1 80 ? -4.657 -6.015 18.512 1.00 43.66 80 VAL A O 1
ATOM 657 N N . GLU A 1 81 ? -4.794 -6.183 20.765 1.00 45.09 81 GLU A N 1
ATOM 658 C CA . GLU A 1 81 ? -3.362 -6.314 21.023 1.00 45.09 81 GLU A CA 1
ATOM 659 C C . GLU A 1 81 ? -2.736 -7.361 20.094 1.00 45.09 81 GLU A C 1
ATOM 661 O O . GLU A 1 81 ? -3.381 -8.384 19.816 1.00 45.09 81 GLU A O 1
ATOM 666 N N . PRO A 1 82 ? -1.502 -7.136 19.601 1.00 46.00 82 PRO A N 1
ATOM 667 C CA . PRO A 1 82 ? -0.833 -8.117 18.769 1.00 46.00 82 PRO A CA 1
ATOM 668 C C . PRO A 1 82 ? -0.813 -9.437 19.533 1.00 46.00 82 PRO A C 1
ATOM 670 O O . PRO A 1 82 ? -0.254 -9.531 20.625 1.00 46.00 82 PRO A O 1
ATOM 673 N N . SER A 1 83 ? -1.475 -10.447 18.963 1.00 44.38 83 SER A N 1
ATOM 674 C CA . SER A 1 83 ? -1.419 -11.822 19.441 1.00 44.38 83 SER A CA 1
ATOM 675 C C . SER A 1 83 ? 0.051 -12.173 19.599 1.00 44.38 83 SER A C 1
ATOM 677 O O . SER A 1 83 ? 0.744 -12.378 18.602 1.00 44.38 83 SER A O 1
ATOM 679 N N . ALA A 1 84 ? 0.526 -12.203 20.845 1.00 42.72 84 ALA A N 1
ATOM 680 C CA . ALA A 1 84 ? 1.860 -12.649 21.173 1.00 42.72 84 ALA A CA 1
ATOM 681 C C . ALA A 1 84 ? 2.036 -14.022 20.526 1.00 42.72 84 ALA A C 1
ATOM 683 O O . ALA A 1 84 ? 1.398 -14.999 20.924 1.00 42.72 84 ALA A O 1
ATOM 684 N N . VAL A 1 85 ? 2.862 -14.085 19.483 1.00 46.28 85 VAL A N 1
ATOM 685 C CA . VAL A 1 85 ? 3.416 -15.350 19.025 1.00 46.28 85 VAL A CA 1
ATOM 686 C C . VAL A 1 85 ? 4.252 -15.836 20.198 1.00 46.28 85 VAL A C 1
ATOM 688 O O . VAL A 1 85 ? 5.368 -15.358 20.419 1.00 46.28 85 VAL A O 1
ATOM 691 N N . ASP A 1 86 ? 3.648 -16.725 20.988 1.00 45.94 86 ASP A N 1
ATOM 692 C CA . ASP A 1 86 ? 4.290 -17.539 22.007 1.00 45.94 86 ASP A CA 1
ATOM 693 C C . ASP A 1 86 ? 5.436 -18.289 21.325 1.00 45.94 86 ASP A C 1
ATOM 695 O O . ASP A 1 86 ? 5.267 -19.359 20.737 1.00 45.94 86 ASP A O 1
ATOM 699 N N . HIS A 1 87 ? 6.620 -17.678 21.338 1.00 48.12 87 HIS A N 1
ATOM 700 C CA . HIS A 1 87 ? 7.860 -18.387 21.094 1.00 48.12 87 HIS A CA 1
ATOM 701 C C . HIS A 1 87 ? 8.076 -19.243 22.332 1.00 48.12 87 HIS A C 1
ATOM 703 O O . HIS A 1 87 ? 8.769 -18.839 23.268 1.00 48.12 87 HIS A O 1
ATOM 709 N N . GLY A 1 88 ? 7.401 -20.395 22.337 1.00 39.84 88 GLY A N 1
ATOM 710 C CA . GLY A 1 88 ? 7.470 -21.372 23.401 1.00 39.84 88 GLY A CA 1
ATOM 711 C C . GLY A 1 88 ? 8.918 -21.563 23.829 1.00 39.84 88 GLY A C 1
ATOM 712 O O . GLY A 1 88 ? 9.790 -21.888 23.018 1.00 39.84 88 GLY A O 1
ATOM 713 N N . GLN A 1 89 ? 9.166 -21.327 25.116 1.00 46.12 89 GLN A N 1
ATOM 714 C CA . GLN A 1 89 ? 10.410 -21.700 25.770 1.00 46.12 89 GLN A CA 1
ATOM 715 C C . GLN A 1 89 ? 10.687 -23.179 25.480 1.00 46.12 89 GLN A C 1
ATOM 717 O O . GLN A 1 89 ? 9.961 -24.059 25.946 1.00 46.12 89 GLN A O 1
ATOM 722 N N . ALA A 1 90 ? 11.755 -23.454 24.736 1.00 42.41 90 ALA A N 1
ATOM 723 C CA . ALA A 1 90 ? 12.389 -24.761 24.741 1.00 42.41 90 ALA A CA 1
ATOM 724 C C . ALA A 1 90 ? 13.511 -24.744 25.791 1.00 42.41 90 ALA A C 1
ATOM 726 O O . ALA A 1 90 ? 14.349 -23.844 25.793 1.00 42.41 90 ALA A O 1
ATOM 727 N N . ALA A 1 91 ? 13.401 -25.725 26.690 1.00 42.75 91 ALA A N 1
ATOM 728 C CA . ALA A 1 91 ? 14.166 -26.024 27.903 1.00 42.75 91 ALA A CA 1
ATOM 729 C C . ALA A 1 91 ? 15.692 -25.836 27.855 1.00 42.75 91 ALA A C 1
ATOM 731 O O . ALA A 1 91 ? 16.312 -26.144 26.813 1.00 42.75 91 ALA A O 1
#

Radius of gyration: 16.2 Å; chains: 1; bounding box: 32×34×43 Å

pLDDT: mean 86.07, std 18.08, range [39.84, 98.0]